Protein AF-A0A1Q4D8F6-F1 (afdb_monomer_lite)

Foldseek 3Di:
DPDPVVVVVVVVPDPDDDPPPPVVVVVVVVVVPDPDPPVVVVVVVPPPPQPPCPPVSVLVVVVVVVPPDDPDPLVVLVSVLVVLLVVQLVVCVVPPFDFPDPDDADDDHRSLVSNCLQAVVDHPRHPPGGDQDDPNVVSSVVSNVSSVVSVVVVVVSVVVVVVVVD

Secondary structure (DSSP, 8-state):
--SHHHHHHHHTT--S--SSSHHHHHHHHGGGT--SSSHHHHHHHHSSSSSS--HHHHHHHHHHHTTTS-S--HHHHHHHHHHHHHHHHHHHHSSPPEESSSS--PPP-HHHHHHHHH-TT---S-TTTEE--THHHHHHHHHHHHHHHHHHHHHHHHHHHHHHH-

Structure (mmCIF, N/CA/C/O backbone):
data_AF-A0A1Q4D8F6-F1
#
_entry.id   AF-A0A1Q4D8F6-F1
#
loop_
_atom_site.group_PDB
_atom_site.id
_atom_site.type_symbol
_atom_site.label_atom_id
_atom_site.label_alt_id
_atom_site.label_comp_id
_atom_site.label_asym_id
_atom_site.label_entity_id
_atom_site.label_seq_id
_atom_site.pdbx_PDB_ins_code
_atom_site.Cartn_x
_atom_site.Cartn_y
_atom_site.Cartn_z
_atom_site.occupancy
_atom_site.B_iso_or_equiv
_atom_site.auth_seq_id
_atom_site.auth_comp_id
_atom_site.auth_asym_id
_atom_site.auth_atom_id
_atom_site.pdbx_PDB_model_num
ATOM 1 N N . MET A 1 1 ? -45.423 40.929 16.458 1.00 50.00 1 MET A N 1
ATOM 2 C CA . MET A 1 1 ? -45.048 40.758 15.037 1.00 50.00 1 MET A CA 1
ATOM 3 C C . MET A 1 1 ? -43.572 41.146 14.875 1.00 50.00 1 MET A C 1
ATOM 5 O O . MET A 1 1 ? -43.246 41.983 14.052 1.00 50.00 1 MET A O 1
ATOM 9 N N . ASP A 1 2 ? -42.660 40.516 15.634 1.00 52.75 2 ASP A N 1
ATOM 10 C CA . ASP A 1 2 ? -41.279 41.030 15.822 1.00 52.75 2 ASP A CA 1
ATOM 11 C C . ASP A 1 2 ? -40.182 39.977 15.578 1.00 52.75 2 ASP A C 1
ATOM 13 O O . ASP A 1 2 ? -39.058 40.099 16.064 1.00 52.75 2 ASP A O 1
ATOM 17 N N . GLY A 1 3 ? -40.511 38.902 14.853 1.00 44.50 3 GLY A N 1
ATOM 18 C CA . GLY A 1 3 ? -39.572 37.812 14.554 1.00 44.50 3 GLY A CA 1
ATOM 19 C C . GLY A 1 3 ? -38.792 38.014 13.253 1.00 44.50 3 GLY A C 1
ATOM 20 O O . GLY A 1 3 ? -37.599 37.736 13.193 1.00 44.50 3 GLY A O 1
ATOM 21 N N . GLN A 1 4 ? -39.448 38.534 12.213 1.00 54.62 4 GLN A N 1
ATOM 22 C CA . GLN A 1 4 ? -38.855 38.617 10.873 1.00 54.62 4 GLN A CA 1
ATOM 23 C C . GLN A 1 4 ? -37.879 39.793 10.723 1.00 54.62 4 GLN A C 1
ATOM 25 O O . GLN A 1 4 ? -36.877 39.664 10.026 1.00 54.62 4 GLN A O 1
ATOM 30 N N . LEU A 1 5 ? -38.099 40.900 11.446 1.00 52.38 5 LEU A N 1
ATOM 31 C CA . LEU A 1 5 ? -37.231 42.082 11.367 1.00 52.38 5 LEU A CA 1
ATOM 32 C C . LEU A 1 5 ? -35.830 41.843 11.967 1.00 52.38 5 LEU A C 1
ATOM 34 O O . LEU A 1 5 ? -34.866 42.489 11.568 1.00 52.38 5 LEU A O 1
ATOM 38 N N . ARG A 1 6 ? -35.695 40.879 12.891 1.00 54.59 6 ARG A N 1
ATOM 39 C CA . ARG A 1 6 ? -34.407 40.512 13.508 1.00 54.59 6 ARG A CA 1
ATOM 40 C C . ARG A 1 6 ? -33.557 39.578 12.649 1.00 54.59 6 ARG A C 1
ATOM 42 O O . ARG A 1 6 ? -32.340 39.605 12.784 1.00 54.59 6 ARG A O 1
ATOM 49 N N . LEU A 1 7 ? -34.171 38.783 11.770 1.00 53.19 7 LEU A N 1
ATOM 50 C CA . LEU A 1 7 ? -33.445 37.847 10.903 1.00 53.19 7 LEU A CA 1
ATOM 51 C C . LEU A 1 7 ? -32.616 38.578 9.841 1.00 53.19 7 LEU A C 1
ATOM 53 O O . LEU A 1 7 ? -31.462 38.226 9.629 1.00 53.19 7 LEU A O 1
ATOM 57 N N . HIS A 1 8 ? -33.159 39.643 9.248 1.00 54.94 8 HIS A N 1
ATOM 58 C CA . HIS A 1 8 ? -32.441 40.398 8.218 1.00 54.94 8 HIS A CA 1
ATOM 59 C C . HIS A 1 8 ? -31.280 41.233 8.790 1.00 54.94 8 HIS A C 1
ATOM 61 O O . HIS A 1 8 ? -30.233 41.352 8.162 1.00 54.94 8 HIS A O 1
ATOM 67 N N . TRP A 1 9 ? -31.422 41.743 10.021 1.00 52.22 9 TRP A N 1
ATOM 68 C CA . TRP A 1 9 ? -30.355 42.475 10.720 1.00 52.22 9 TRP A CA 1
ATOM 69 C C . TRP A 1 9 ? -29.180 41.577 11.144 1.00 52.22 9 TRP A C 1
ATOM 71 O O . TRP A 1 9 ? -28.055 42.051 11.277 1.00 52.22 9 TRP A O 1
ATOM 81 N N . LEU A 1 10 ? -29.424 40.278 11.341 1.00 50.75 10 LEU A N 1
ATOM 82 C CA . LEU A 1 10 ? -28.401 39.310 11.749 1.00 50.75 10 LEU A CA 1
ATOM 83 C C . LEU A 1 10 ? -27.603 38.722 10.574 1.00 50.75 10 LEU A C 1
ATOM 85 O O . LEU A 1 10 ? -26.474 38.291 10.787 1.00 50.75 10 LEU A O 1
ATOM 89 N N . GLU A 1 11 ? -28.128 38.755 9.344 1.00 53.81 11 GLU A N 1
ATOM 90 C CA . GLU A 1 11 ? -27.386 38.342 8.137 1.00 53.81 11 GLU A CA 1
ATOM 91 C C . GLU A 1 11 ? -26.360 39.384 7.664 1.00 53.81 11 GLU A C 1
ATOM 93 O O . GLU A 1 11 ? -25.394 39.025 6.997 1.00 53.81 11 GLU A O 1
ATOM 98 N N . GLN A 1 12 ? -26.523 40.661 8.027 1.00 52.34 12 GLN A N 1
ATOM 99 C CA . GLN A 1 12 ? -25.612 41.728 7.589 1.00 52.34 12 GLN A CA 1
ATOM 100 C C . GLN A 1 12 ? -24.396 41.951 8.507 1.00 52.34 12 GLN A C 1
ATOM 102 O O . GLN A 1 12 ? -23.453 42.616 8.085 1.00 52.34 12 GLN A O 1
ATOM 107 N N . VAL A 1 13 ? -24.388 41.425 9.742 1.00 49.47 13 VAL A N 1
ATOM 108 C CA . VAL A 1 13 ? -23.433 41.869 10.786 1.00 49.47 13 VAL A CA 1
ATOM 109 C C . VAL A 1 13 ? -22.450 40.787 11.268 1.00 49.47 13 VAL A C 1
ATOM 111 O O . VAL A 1 13 ? -21.468 41.132 11.920 1.00 49.47 13 VAL A O 1
ATOM 114 N N . MET A 1 14 ? -22.614 39.499 10.938 1.00 43.16 14 MET A N 1
ATOM 115 C CA . MET A 1 14 ? -21.691 38.450 11.422 1.00 43.16 14 MET A CA 1
ATOM 116 C C . MET A 1 14 ? -21.117 37.559 10.306 1.00 43.16 14 MET A C 1
ATOM 118 O O . MET A 1 14 ? -21.744 36.570 9.930 1.00 43.16 14 MET A O 1
ATOM 122 N N . PRO A 1 15 ? -19.905 37.877 9.803 1.00 44.28 15 PRO A N 1
ATOM 123 C CA . PRO A 1 15 ? -19.180 37.077 8.811 1.00 44.28 15 PRO A CA 1
ATOM 124 C C . PRO A 1 15 ? -18.520 35.812 9.381 1.00 44.28 15 PRO A C 1
ATOM 126 O O . PRO A 1 15 ? -18.144 34.935 8.608 1.00 44.28 15 PRO A O 1
ATOM 129 N N . ASP A 1 16 ? -18.381 35.697 10.706 1.00 39.12 16 ASP A N 1
ATOM 130 C CA . ASP A 1 16 ? -17.581 34.638 11.327 1.00 39.12 16 ASP A CA 1
ATOM 131 C C . ASP A 1 16 ? -18.425 33.593 12.066 1.00 39.12 16 ASP A C 1
ATOM 133 O O . ASP A 1 16 ? -19.183 33.857 13.000 1.00 39.12 16 ASP A O 1
ATOM 137 N N . TYR A 1 17 ? -18.275 32.356 11.600 1.00 38.91 17 TYR A N 1
ATOM 138 C CA . TYR A 1 17 ? -19.036 31.176 11.981 1.00 38.91 17 TYR A CA 1
ATOM 139 C C . TYR A 1 17 ? -18.462 30.529 13.254 1.00 38.91 17 TYR A C 1
ATOM 141 O O . TYR A 1 17 ? -17.430 29.862 13.208 1.00 38.91 17 TYR A O 1
ATOM 149 N N . ALA A 1 18 ? -19.157 30.668 14.390 1.00 42.19 18 ALA A N 1
ATOM 150 C CA . ALA A 1 18 ? -18.830 29.978 15.644 1.00 42.19 18 ALA A CA 1
ATOM 151 C C . ALA A 1 18 ? -19.815 28.806 15.916 1.00 42.19 18 ALA A C 1
ATOM 153 O O . ALA A 1 18 ? -21.019 29.035 16.060 1.00 42.19 18 ALA A O 1
ATOM 154 N N . PRO A 1 19 ? -19.354 27.541 16.012 1.00 43.38 19 PRO A N 1
ATOM 155 C CA . PRO A 1 19 ? -20.187 26.325 15.986 1.00 43.38 19 PRO A CA 1
ATOM 156 C C . PRO A 1 19 ? -20.803 25.914 17.343 1.00 43.38 19 PRO A C 1
ATOM 158 O O . PRO A 1 19 ? -21.008 24.734 17.599 1.00 43.38 19 PRO A O 1
ATOM 161 N N . GLY A 1 20 ? -21.102 26.864 18.228 1.00 45.62 20 GLY A N 1
ATOM 162 C CA . GLY A 1 20 ? -21.702 26.612 19.552 1.00 45.62 20 GLY A CA 1
ATOM 163 C C . GLY A 1 20 ? -23.243 26.694 19.673 1.00 45.62 20 GLY A C 1
ATOM 164 O O . GLY A 1 20 ? -23.800 25.964 20.492 1.00 45.62 20 GLY A O 1
ATOM 165 N N . PRO A 1 21 ? -23.988 27.526 18.908 1.00 48.38 21 PRO A N 1
ATOM 166 C CA . PRO A 1 21 ? -25.407 27.787 19.217 1.00 48.38 21 PRO A CA 1
ATOM 167 C C . PRO A 1 21 ? -26.432 26.851 18.555 1.00 48.38 21 PRO A C 1
ATOM 169 O O . PRO A 1 21 ? -27.628 26.970 18.815 1.00 48.38 21 PRO A O 1
ATOM 172 N N . TYR A 1 22 ? -26.007 25.939 17.678 1.00 47.00 22 TYR A N 1
ATOM 173 C CA . TYR A 1 22 ? -26.932 25.093 16.909 1.00 47.00 22 TYR A CA 1
ATOM 174 C C . TYR A 1 22 ? -27.494 23.915 17.725 1.00 47.00 22 TYR A C 1
ATOM 176 O O . TYR A 1 22 ? -28.655 23.541 17.541 1.00 47.00 22 TYR A O 1
ATOM 184 N N . ASP A 1 23 ? -26.725 23.381 18.677 1.00 51.44 23 ASP A N 1
ATOM 185 C CA . ASP A 1 23 ? -27.144 22.223 19.480 1.00 51.44 23 ASP A CA 1
ATOM 186 C C . ASP A 1 23 ? -28.183 22.584 20.553 1.00 51.44 23 ASP A C 1
ATOM 188 O O . ASP A 1 23 ? -29.089 21.797 20.844 1.00 51.44 23 ASP A O 1
ATOM 192 N N . GLN A 1 24 ? -28.123 23.806 21.093 1.00 53.97 24 GLN A N 1
ATOM 193 C CA . GLN A 1 24 ? -29.095 24.272 22.088 1.00 53.97 24 GLN A CA 1
ATOM 194 C C . GLN A 1 24 ? -30.465 24.574 21.466 1.00 53.97 24 GLN A C 1
ATOM 196 O O . GLN A 1 24 ? -31.497 24.284 22.076 1.00 53.97 24 GLN A O 1
ATOM 201 N N . LEU A 1 25 ? -30.502 25.065 20.222 1.00 50.50 25 LEU A N 1
ATOM 202 C CA . LEU A 1 25 ? -31.759 25.327 19.515 1.00 50.50 25 LEU A CA 1
ATOM 203 C C . LEU A 1 25 ? -32.471 24.021 19.109 1.00 50.50 25 LEU A C 1
ATOM 205 O O . LEU A 1 25 ? -33.693 23.917 19.220 1.00 50.50 25 LEU A O 1
ATOM 209 N N . ALA A 1 26 ? -31.712 22.990 18.719 1.00 45.84 26 ALA A N 1
ATOM 210 C CA . ALA A 1 26 ? -32.252 21.666 18.395 1.00 45.84 26 ALA A CA 1
ATOM 211 C C . ALA A 1 26 ? -32.858 20.955 19.622 1.00 45.84 26 ALA A C 1
ATOM 213 O O . ALA A 1 26 ? -33.820 20.191 19.504 1.00 45.84 26 ALA A O 1
ATOM 214 N N . ALA A 1 27 ? -32.326 21.217 20.820 1.00 52.81 27 ALA A N 1
ATOM 215 C CA . ALA A 1 27 ? -32.898 20.728 22.072 1.00 52.81 27 ALA A CA 1
ATOM 216 C C . ALA A 1 27 ? -34.205 21.450 22.456 1.00 52.81 27 ALA A C 1
ATOM 218 O O . ALA A 1 27 ? -35.072 20.834 23.075 1.00 52.81 27 ALA A O 1
ATOM 219 N N . ALA A 1 28 ? -34.370 22.719 22.067 1.00 55.19 28 ALA A N 1
ATOM 220 C CA . ALA A 1 28 ? -35.591 23.486 22.310 1.00 55.19 28 ALA A CA 1
ATOM 221 C C . ALA A 1 28 ? -36.734 23.091 21.355 1.00 55.19 28 ALA A C 1
ATOM 223 O O . ALA A 1 28 ? -37.862 22.904 21.807 1.00 55.19 28 ALA A O 1
ATOM 224 N N . TYR A 1 29 ? -36.444 22.870 20.065 1.00 51.59 29 TYR A N 1
ATOM 225 C CA . TYR A 1 29 ? -37.458 22.472 19.075 1.00 51.59 29 TYR A CA 1
ATOM 226 C C . TYR A 1 29 ? -38.037 21.068 19.318 1.00 51.59 29 TYR A C 1
ATOM 228 O O . TYR A 1 29 ? -39.236 20.867 19.135 1.00 51.59 29 TYR A O 1
ATOM 236 N N . ARG A 1 30 ? -37.236 20.119 19.827 1.00 51.03 30 ARG A N 1
ATOM 237 C CA . ARG A 1 30 ? -37.718 18.771 20.196 1.00 51.03 30 ARG A CA 1
ATOM 238 C C . ARG A 1 30 ? -38.720 18.758 21.350 1.00 51.03 30 ARG A C 1
ATOM 240 O O . ARG A 1 30 ? -39.523 17.840 21.442 1.00 51.03 30 ARG A O 1
ATOM 247 N N . ARG A 1 31 ? -38.715 19.773 22.221 1.00 47.28 31 ARG A N 1
ATOM 248 C CA . ARG A 1 31 ? -39.708 19.881 23.306 1.00 47.28 31 ARG A CA 1
ATOM 249 C C . ARG A 1 31 ? -41.053 20.442 22.838 1.00 47.28 31 ARG A C 1
ATOM 251 O O . ARG A 1 31 ? -42.013 20.368 23.592 1.00 47.28 31 ARG A O 1
ATOM 258 N N . ALA A 1 32 ? -41.129 20.981 21.620 1.00 51.03 32 ALA A N 1
ATOM 259 C CA . ALA A 1 32 ? -42.327 21.622 21.079 1.00 51.03 32 ALA A CA 1
ATOM 260 C C . ALA A 1 32 ? -43.185 20.706 20.176 1.00 51.03 32 ALA A C 1
ATOM 262 O O . ALA A 1 32 ? -44.184 21.168 19.638 1.00 51.03 32 ALA A O 1
ATOM 263 N N . GLY A 1 33 ? -42.836 19.420 20.019 1.00 47.84 33 GLY A N 1
ATOM 264 C CA . GLY A 1 33 ? -43.750 18.404 19.471 1.00 47.84 33 GLY A CA 1
ATOM 265 C C . GLY A 1 33 ? -44.131 18.541 17.988 1.00 47.84 33 GLY A C 1
ATOM 266 O O . GLY A 1 33 ? -45.242 18.175 17.610 1.00 47.84 33 GLY A O 1
ATOM 267 N N . HIS A 1 34 ? -43.240 19.049 17.131 1.00 55.84 34 HIS A N 1
ATOM 268 C CA . HIS A 1 34 ? -43.481 19.170 15.685 1.00 55.84 34 HIS A CA 1
ATOM 269 C C . HIS A 1 34 ? -42.322 18.576 14.861 1.00 55.84 34 HIS A C 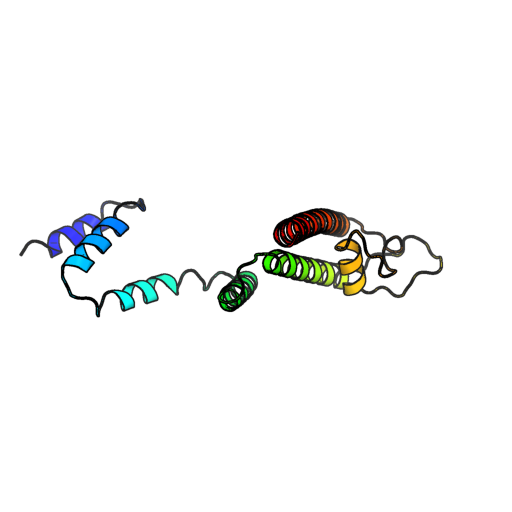1
ATOM 271 O O . HIS A 1 34 ? -41.500 19.302 14.300 1.00 55.84 34 HIS A O 1
ATOM 277 N N . ASP A 1 35 ? -42.266 17.241 14.795 1.00 53.31 35 ASP A N 1
ATOM 278 C CA . ASP A 1 35 ? -41.116 16.466 14.292 1.00 53.31 35 ASP A CA 1
ATOM 279 C C . ASP A 1 35 ? -41.033 16.277 12.760 1.00 53.31 35 ASP A C 1
ATOM 281 O O . ASP A 1 35 ? -39.995 15.876 12.244 1.00 53.31 35 ASP A O 1
ATOM 285 N N . GLU A 1 36 ? -42.053 16.607 11.967 1.00 49.22 36 GLU A N 1
ATOM 286 C CA . GLU A 1 36 ? -42.093 16.117 10.571 1.00 49.22 36 GLU A CA 1
ATOM 287 C C . GLU A 1 36 ? -41.471 17.041 9.501 1.00 49.22 36 GLU A C 1
ATOM 289 O O . GLU A 1 36 ? -41.420 16.696 8.314 1.00 49.22 36 GLU A O 1
ATOM 294 N N . ARG A 1 37 ? -40.978 18.233 9.871 1.00 47.97 37 ARG A N 1
ATOM 295 C CA . ARG A 1 37 ? -40.432 19.212 8.898 1.00 47.97 37 ARG A CA 1
ATOM 296 C C . ARG A 1 37 ? -39.004 19.695 9.167 1.00 47.97 37 ARG A C 1
ATOM 298 O O . ARG A 1 37 ? -38.502 20.515 8.402 1.00 47.97 37 ARG A O 1
ATOM 305 N N . ALA A 1 38 ? -38.314 19.142 10.166 1.00 42.50 38 ALA A N 1
ATOM 306 C CA . ALA A 1 38 ? -36.917 19.478 10.468 1.00 42.50 38 ALA A CA 1
ATOM 307 C C . ALA A 1 38 ? -35.889 18.653 9.659 1.00 42.50 38 ALA A C 1
ATOM 309 O O . ALA A 1 38 ? -34.794 19.135 9.366 1.00 42.50 38 ALA A O 1
ATOM 310 N N . GLU A 1 39 ? -36.236 17.438 9.221 1.00 47.06 39 GLU A N 1
ATOM 311 C CA . GLU A 1 39 ? -35.275 16.546 8.547 1.00 47.06 39 GLU A CA 1
ATOM 312 C C . GLU A 1 39 ? -34.974 16.928 7.091 1.00 47.06 39 GLU A C 1
ATOM 314 O O . GLU A 1 39 ? -33.857 16.722 6.610 1.00 47.06 39 GLU A O 1
ATOM 319 N N . ARG A 1 40 ? -35.915 17.557 6.377 1.00 47.00 40 ARG A N 1
ATOM 320 C CA . ARG A 1 40 ? -35.714 17.887 4.953 1.00 47.00 40 ARG A CA 1
ATOM 321 C C . ARG A 1 40 ? -34.720 19.028 4.713 1.00 47.00 40 ARG A C 1
ATOM 323 O O . ARG A 1 40 ? -34.095 19.070 3.655 1.00 47.00 40 ARG A O 1
ATOM 330 N N . VAL A 1 41 ? -34.491 19.900 5.697 1.00 47.62 41 VAL A N 1
ATOM 331 C CA . VAL A 1 41 ? -33.551 21.030 5.561 1.00 47.62 41 VAL A CA 1
ATOM 332 C C . VAL A 1 41 ? -32.107 20.623 5.901 1.00 47.62 41 VAL A C 1
ATOM 334 O O . VAL A 1 41 ? -31.161 21.134 5.299 1.00 47.62 41 VAL A O 1
ATOM 337 N N . LEU A 1 42 ? -31.904 19.628 6.771 1.00 49.56 42 LEU A N 1
ATOM 338 C CA . LEU A 1 42 ? -30.564 19.122 7.109 1.00 49.56 42 LEU A CA 1
ATOM 339 C C . LEU A 1 42 ? -30.002 18.142 6.061 1.00 49.56 42 LEU A C 1
ATOM 341 O O . LEU A 1 42 ? -28.782 18.061 5.894 1.00 49.56 42 LEU A O 1
ATOM 345 N N . VAL A 1 43 ? -30.869 17.471 5.293 1.00 46.56 43 VAL A N 1
ATOM 346 C CA . VAL A 1 43 ? -30.467 16.623 4.153 1.00 46.56 43 VAL A CA 1
ATOM 347 C C . VAL A 1 43 ? -30.074 17.470 2.931 1.00 46.56 43 VAL A C 1
ATOM 349 O O . VAL A 1 43 ? -29.098 17.155 2.244 1.00 46.56 43 VAL A O 1
ATOM 352 N N . ALA A 1 44 ? -30.728 18.618 2.712 1.00 48.59 44 ALA A N 1
ATOM 353 C CA . ALA A 1 44 ? -30.343 19.555 1.652 1.00 48.59 44 ALA A CA 1
ATOM 354 C C . ALA A 1 44 ? -28.975 20.222 1.917 1.00 48.59 44 ALA A C 1
ATOM 356 O O . ALA A 1 44 ? -28.182 20.395 0.989 1.00 48.59 44 ALA A O 1
ATOM 357 N N . ARG A 1 45 ? -28.637 20.520 3.184 1.00 44.88 45 ARG A N 1
ATOM 358 C CA . ARG A 1 45 ? -27.373 21.196 3.549 1.00 44.88 45 ARG A CA 1
ATOM 359 C C . ARG A 1 45 ? -26.129 20.306 3.429 1.00 44.88 45 ARG A C 1
ATOM 361 O O . ARG A 1 45 ? -25.026 20.819 3.271 1.00 44.88 45 ARG A O 1
ATOM 368 N N . ARG A 1 46 ? -26.278 18.977 3.478 1.00 44.22 46 ARG A N 1
ATOM 369 C CA . ARG A 1 46 ? -25.142 18.033 3.471 1.00 44.22 46 ARG A CA 1
ATOM 370 C C . ARG A 1 46 ? -24.757 17.522 2.077 1.00 44.22 46 ARG A C 1
ATOM 372 O O . ARG A 1 46 ? -23.664 16.990 1.911 1.00 44.22 46 ARG A O 1
ATOM 379 N N . THR A 1 47 ? -25.601 17.737 1.067 1.00 49.03 47 THR A N 1
ATOM 380 C CA . THR A 1 47 ? -25.390 17.191 -0.288 1.00 49.03 47 THR A CA 1
ATOM 381 C C . THR A 1 47 ? -24.373 17.994 -1.114 1.00 49.03 47 THR A C 1
ATOM 383 O O . THR A 1 47 ? -23.780 17.458 -2.045 1.00 49.03 47 THR A O 1
ATOM 386 N N . ARG A 1 48 ? -24.085 19.254 -0.751 1.00 44.59 48 ARG A N 1
ATOM 387 C CA . ARG A 1 48 ? -23.155 20.108 -1.518 1.00 44.59 48 ARG A CA 1
ATOM 388 C C . ARG A 1 48 ? -21.685 20.046 -1.104 1.00 44.59 48 ARG A C 1
ATOM 390 O O . ARG A 1 48 ? -20.853 20.480 -1.885 1.00 44.59 48 ARG A O 1
ATOM 397 N N . HIS A 1 49 ? -21.338 19.473 0.050 1.00 45.47 49 HIS A N 1
ATOM 398 C CA . HIS A 1 49 ? -19.933 19.428 0.491 1.00 45.47 49 HIS A CA 1
ATOM 399 C C . HIS A 1 49 ? -19.178 18.152 0.076 1.00 45.47 49 HIS A C 1
ATOM 401 O O . HIS A 1 49 ? -17.976 18.052 0.280 1.00 45.47 49 HIS A O 1
ATOM 407 N N . TYR A 1 50 ? -19.861 17.180 -0.539 1.00 44.81 50 TYR A N 1
ATOM 408 C CA . TYR A 1 50 ? -19.247 15.924 -0.999 1.00 44.81 50 TYR A CA 1
ATOM 409 C C . TYR A 1 50 ? -19.136 15.800 -2.525 1.00 44.81 50 TYR A C 1
ATOM 411 O O . TYR A 1 50 ? -18.664 14.777 -3.010 1.00 44.81 50 TYR A O 1
ATOM 419 N N . ALA A 1 51 ? -19.530 16.826 -3.287 1.00 42.59 51 ALA A N 1
ATOM 420 C CA . ALA A 1 51 ? -19.364 16.841 -4.743 1.00 42.59 51 ALA A CA 1
ATOM 421 C C . ALA A 1 51 ? -17.927 17.191 -5.191 1.00 42.59 51 ALA A C 1
ATOM 423 O O . ALA A 1 51 ? -17.574 16.921 -6.334 1.00 42.59 51 ALA A O 1
ATOM 424 N N . GLU A 1 52 ? -17.089 17.723 -4.293 1.00 42.75 52 GLU A N 1
ATOM 425 C CA . GLU A 1 52 ? -15.673 18.044 -4.563 1.00 42.75 52 GLU A CA 1
ATOM 426 C C . GLU A 1 52 ? -14.688 16.990 -4.052 1.00 42.75 52 GLU A C 1
ATOM 428 O O . GLU A 1 52 ? -13.501 17.021 -4.373 1.00 42.75 52 GLU A O 1
ATOM 433 N N . ALA A 1 53 ? -15.158 16.008 -3.285 1.00 47.00 53 ALA A N 1
ATOM 434 C CA . ALA A 1 53 ? -14.323 14.878 -2.932 1.00 47.00 53 ALA A CA 1
ATOM 435 C C . ALA A 1 53 ? -14.292 13.962 -4.158 1.00 47.00 53 ALA A C 1
ATOM 437 O O . ALA A 1 53 ? -15.238 13.212 -4.387 1.00 47.00 53 ALA A O 1
ATOM 438 N N . GLY A 1 54 ? -13.241 14.091 -4.974 1.00 54.03 54 GLY A N 1
ATOM 439 C CA . GLY A 1 54 ? -13.006 13.293 -6.180 1.00 54.03 54 GLY A CA 1
ATOM 440 C C . GLY A 1 54 ? -12.992 11.778 -5.921 1.00 54.03 54 GLY A C 1
ATOM 441 O O . GLY A 1 54 ? -13.642 11.255 -5.020 1.00 54.03 54 GLY A O 1
ATOM 442 N N . ILE A 1 55 ? -12.231 11.008 -6.697 1.00 55.25 55 ILE A N 1
ATOM 443 C CA . ILE A 1 55 ? -12.223 9.531 -6.593 1.00 55.25 55 ILE A CA 1
ATOM 444 C C . ILE A 1 55 ? -12.014 9.041 -5.136 1.00 55.25 55 ILE A C 1
ATOM 446 O O . ILE A 1 55 ? -12.678 8.099 -4.699 1.00 55.25 55 ILE A O 1
ATOM 450 N N . ALA A 1 56 ? -11.214 9.761 -4.340 1.00 52.94 56 ALA A N 1
ATOM 451 C CA . ALA A 1 56 ? -11.002 9.511 -2.912 1.00 52.94 56 ALA A CA 1
ATOM 452 C C . ALA A 1 56 ? -12.278 9.610 -2.044 1.00 52.94 56 ALA A C 1
ATOM 454 O O . ALA A 1 56 ? -12.473 8.795 -1.145 1.00 52.94 56 ALA A O 1
ATOM 455 N N . GLY A 1 57 ? -13.181 10.556 -2.323 1.00 56.00 57 GLY A N 1
ATOM 456 C CA . GLY A 1 57 ? -14.447 10.716 -1.597 1.00 56.00 57 GLY A CA 1
ATOM 457 C C . GLY A 1 57 ? -15.452 9.612 -1.897 1.00 56.00 57 GLY A C 1
ATOM 458 O O . GLY A 1 57 ? -16.182 9.167 -1.011 1.00 56.00 57 GLY A O 1
ATOM 459 N N . ARG A 1 58 ? -15.450 9.122 -3.141 1.00 62.31 58 ARG A N 1
ATOM 460 C CA . ARG A 1 58 ? -16.296 8.005 -3.576 1.00 62.31 58 ARG A CA 1
ATOM 461 C C . ARG A 1 58 ? -15.839 6.686 -2.946 1.00 62.31 58 ARG A C 1
ATOM 463 O O . ARG A 1 58 ? -16.677 5.941 -2.440 1.00 62.31 58 ARG A O 1
ATOM 470 N N . ILE A 1 59 ? -14.523 6.459 -2.890 1.00 58.97 59 ILE A N 1
ATOM 471 C CA . ILE A 1 59 ? -13.921 5.335 -2.160 1.00 58.97 59 ILE A CA 1
ATOM 472 C C . ILE A 1 59 ? -14.264 5.450 -0.672 1.00 58.97 59 ILE A C 1
ATOM 474 O O . ILE A 1 59 ? -14.820 4.508 -0.121 1.00 58.97 59 ILE A O 1
ATOM 478 N N . TRP A 1 60 ? -14.056 6.615 -0.047 1.00 60.62 60 TRP A N 1
ATOM 479 C CA . TRP A 1 60 ? -14.375 6.853 1.367 1.00 60.62 60 TRP A CA 1
ATOM 480 C C . TRP A 1 60 ? -15.866 6.657 1.697 1.00 60.62 60 TRP A C 1
ATOM 482 O O . TRP A 1 60 ? -16.214 6.096 2.736 1.00 60.62 60 TRP A O 1
ATOM 492 N N . GLY A 1 61 ? -16.763 7.073 0.800 1.00 61.59 61 GLY A N 1
ATOM 493 C CA . GLY A 1 61 ? -18.209 6.897 0.937 1.00 61.59 61 GLY A CA 1
ATOM 494 C C . GLY A 1 61 ? -18.669 5.444 0.790 1.00 61.59 61 GLY A C 1
ATOM 495 O O . GLY A 1 61 ? -19.542 5.007 1.544 1.00 61.59 61 GLY A O 1
ATOM 496 N N . ALA A 1 62 ? -18.071 4.682 -0.132 1.00 62.28 62 ALA A N 1
ATOM 497 C CA . ALA A 1 62 ? -18.306 3.242 -0.263 1.00 62.28 62 ALA A CA 1
ATOM 498 C C . ALA A 1 62 ? -17.798 2.488 0.975 1.00 62.28 62 ALA A C 1
ATOM 500 O O . ALA A 1 62 ? -18.507 1.656 1.540 1.00 62.28 62 ALA A O 1
ATOM 501 N N . LEU A 1 63 ? -16.619 2.887 1.455 1.00 60.88 63 LEU A N 1
ATOM 502 C CA . LEU A 1 63 ? -15.983 2.372 2.656 1.00 60.88 63 LEU A CA 1
ATOM 503 C C . LEU A 1 63 ? -16.890 2.482 3.886 1.00 60.88 63 LEU A C 1
ATOM 505 O O . LEU A 1 63 ? -17.116 1.505 4.596 1.00 60.88 63 LEU A O 1
ATOM 509 N N . ARG A 1 64 ? -17.461 3.677 4.085 1.00 57.03 64 ARG A N 1
ATOM 510 C CA . ARG A 1 64 ? -18.337 4.009 5.216 1.00 57.03 64 ARG A CA 1
ATOM 511 C C . ARG A 1 64 ? -19.683 3.286 5.164 1.00 57.03 64 ARG A C 1
ATOM 513 O O . ARG A 1 64 ? -20.289 3.023 6.198 1.00 57.03 64 ARG A O 1
ATOM 520 N N . ARG A 1 65 ? -20.165 2.983 3.955 1.00 60.56 65 ARG A N 1
AT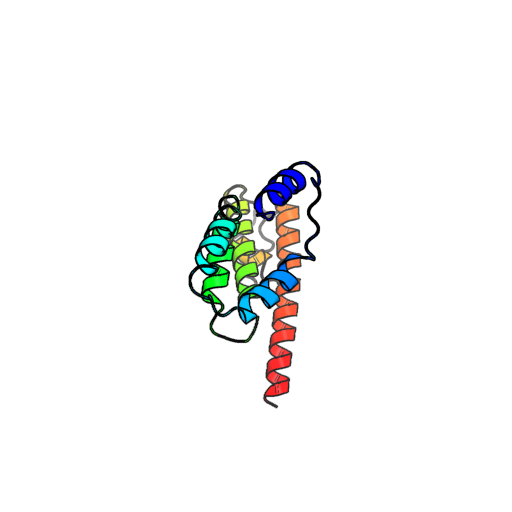OM 521 C CA . ARG A 1 65 ? -21.447 2.300 3.729 1.00 60.56 65 ARG A CA 1
ATOM 522 C C . ARG A 1 65 ? -21.360 0.799 4.012 1.00 60.56 65 ARG A C 1
ATOM 524 O O . ARG A 1 65 ? -22.373 0.198 4.345 1.00 60.56 65 ARG A O 1
ATOM 531 N N . HIS A 1 66 ? -20.161 0.219 3.948 1.00 54.22 66 HIS A N 1
ATOM 532 C CA . HIS A 1 66 ? -19.915 -1.176 4.317 1.00 54.22 66 HIS A CA 1
ATOM 533 C C . HIS A 1 66 ? -19.626 -1.376 5.821 1.00 54.22 66 HIS A C 1
ATOM 535 O O . HIS A 1 66 ? -19.543 -2.506 6.284 1.00 54.22 66 HIS A O 1
ATOM 541 N N . THR A 1 67 ? -19.518 -0.296 6.611 1.00 47.38 67 THR A N 1
ATOM 542 C CA . THR A 1 67 ? -19.041 -0.328 8.011 1.00 47.38 67 THR A CA 1
ATOM 543 C C . THR A 1 67 ? -20.108 -0.619 9.082 1.00 47.38 67 THR A C 1
ATOM 545 O O . THR A 1 67 ? -19.806 -0.537 10.269 1.00 47.38 67 THR A O 1
ATOM 548 N N . VAL A 1 68 ? -21.363 -0.917 8.725 1.00 50.31 68 VAL A N 1
ATOM 549 C CA . VAL A 1 68 ? -22.448 -1.101 9.724 1.00 50.31 68 VAL A CA 1
ATOM 550 C C . VAL A 1 68 ? -22.468 -2.513 10.342 1.00 50.31 68 VAL A C 1
ATOM 552 O O . VAL A 1 68 ? -23.081 -2.715 11.384 1.00 50.31 68 VAL A O 1
ATOM 555 N N . GLY A 1 69 ? -21.736 -3.480 9.784 1.00 54.81 69 GLY A N 1
ATOM 556 C CA . GLY A 1 69 ? -21.550 -4.802 10.388 1.00 54.81 69 GLY A CA 1
ATOM 557 C C . GLY A 1 69 ? -20.089 -5.033 10.757 1.00 54.81 69 GLY A C 1
ATOM 558 O O . GLY A 1 69 ? -19.218 -4.743 9.950 1.00 54.81 69 GLY A O 1
ATOM 559 N N . PHE A 1 70 ? -19.838 -5.609 11.933 1.00 47.47 70 PHE A N 1
ATOM 560 C CA . PHE A 1 70 ? -18.538 -6.038 12.477 1.00 47.47 70 PHE A CA 1
ATOM 561 C C . PHE A 1 70 ? -17.750 -4.981 13.262 1.00 47.47 70 PHE A C 1
ATOM 563 O O . PHE A 1 70 ? -16.909 -4.234 12.764 1.00 47.47 70 PHE A O 1
ATOM 570 N N . GLY A 1 71 ? -17.993 -4.996 14.574 1.00 58.34 71 GLY A N 1
ATOM 571 C CA . GLY A 1 71 ? -17.164 -4.350 15.580 1.00 58.34 71 GLY A CA 1
ATOM 572 C C . GLY A 1 71 ? -15.789 -5.007 15.699 1.00 58.34 71 GLY A C 1
ATOM 573 O O . GLY A 1 71 ? -15.538 -5.759 16.626 1.00 58.34 71 GLY A O 1
ATOM 574 N N . TYR A 1 72 ? -14.884 -4.697 14.780 1.00 54.50 72 TYR A N 1
ATOM 575 C CA . TYR A 1 72 ? -13.442 -4.632 15.014 1.00 54.50 72 TYR A CA 1
ATOM 576 C C . TYR A 1 72 ? -12.855 -3.832 13.844 1.00 54.50 72 TYR A C 1
ATOM 578 O O . TYR A 1 72 ? -13.377 -3.878 12.732 1.00 54.50 72 TYR A O 1
ATOM 586 N N . ARG A 1 73 ? -11.794 -3.051 14.066 1.00 65.31 73 ARG A N 1
ATOM 587 C CA . ARG A 1 73 ? -11.221 -2.127 13.064 1.00 65.31 73 ARG A CA 1
ATOM 588 C C . ARG A 1 73 ? -10.030 -2.673 12.226 1.00 65.31 73 ARG A C 1
ATOM 590 O O . ARG A 1 73 ? -9.231 -1.847 11.795 1.00 65.31 73 ARG A O 1
ATOM 597 N N . PRO A 1 74 ? -9.849 -3.985 11.938 1.00 67.56 74 PRO A N 1
ATOM 598 C CA . PRO A 1 74 ? -8.751 -4.436 11.081 1.00 67.56 74 PRO A CA 1
ATOM 599 C C . PRO A 1 74 ? -9.023 -4.127 9.602 1.00 67.56 74 PRO A C 1
ATOM 601 O O . PRO A 1 74 ? -8.098 -3.974 8.812 1.00 67.56 74 PRO A O 1
ATOM 604 N N . TRP A 1 75 ? -10.291 -3.956 9.224 1.00 73.56 75 TRP A N 1
ATOM 605 C CA . TRP A 1 75 ? -10.677 -3.713 7.838 1.00 73.56 75 TRP A CA 1
ATOM 606 C C . TRP A 1 75 ? -10.159 -2.356 7.310 1.00 73.56 75 TRP A C 1
ATOM 608 O O . TRP A 1 75 ? -9.816 -2.253 6.138 1.00 73.56 75 TRP A O 1
ATOM 618 N N . LEU A 1 76 ? -10.009 -1.332 8.167 1.00 77.31 76 LEU A N 1
ATOM 619 C CA . LEU A 1 76 ? -9.420 -0.042 7.774 1.00 77.31 76 LEU A CA 1
ATOM 620 C C . LEU A 1 76 ? -7.959 -0.197 7.342 1.00 77.31 76 LEU A C 1
ATOM 622 O O . LEU A 1 76 ? -7.557 0.400 6.347 1.00 77.31 76 LEU A O 1
ATOM 626 N N . ALA A 1 77 ? -7.184 -1.008 8.067 1.00 79.12 77 ALA A N 1
ATOM 627 C CA . ALA A 1 77 ? -5.801 -1.310 7.711 1.00 79.12 77 ALA A CA 1
ATOM 628 C C . ALA A 1 77 ? -5.732 -2.018 6.350 1.00 79.12 77 ALA A C 1
ATOM 630 O O . ALA A 1 77 ? -4.922 -1.636 5.512 1.00 79.12 77 ALA A O 1
ATOM 631 N N . ALA A 1 78 ? -6.642 -2.964 6.088 1.00 83.25 78 ALA A N 1
ATOM 632 C CA . ALA A 1 78 ? -6.750 -3.619 4.785 1.00 83.25 78 ALA A CA 1
ATOM 633 C C . ALA A 1 78 ? -7.101 -2.629 3.660 1.00 83.25 78 ALA A C 1
ATOM 635 O O . ALA A 1 78 ? -6.513 -2.683 2.585 1.00 83.25 78 ALA A O 1
ATOM 636 N N . CYS A 1 79 ? -8.007 -1.679 3.899 1.00 84.06 79 CYS A N 1
ATOM 637 C CA . CYS A 1 79 ? -8.344 -0.663 2.902 1.00 84.06 79 CYS A CA 1
ATOM 638 C C . CYS A 1 79 ? -7.187 0.295 2.611 1.00 84.06 79 CYS A C 1
ATOM 640 O O . CYS A 1 79 ? -6.961 0.624 1.449 1.00 84.06 79 CYS A O 1
ATOM 642 N N . TRP A 1 80 ? -6.439 0.713 3.634 1.00 85.88 80 TRP A N 1
ATOM 643 C CA . TRP A 1 80 ? -5.210 1.482 3.433 1.00 85.88 80 TRP A CA 1
ATOM 644 C C . TRP A 1 80 ? -4.169 0.672 2.664 1.00 85.88 80 TRP A C 1
ATOM 646 O O . TRP A 1 80 ? -3.583 1.196 1.723 1.00 85.88 80 TRP A O 1
ATOM 656 N N . LEU A 1 81 ? -4.000 -0.611 2.991 1.00 88.38 81 LEU A N 1
ATOM 657 C CA . LEU A 1 81 ? -3.093 -1.509 2.281 1.00 88.38 81 LEU A CA 1
ATOM 658 C C . LEU A 1 81 ? -3.446 -1.597 0.791 1.00 88.38 81 LEU A C 1
ATOM 660 O O . LEU A 1 81 ? -2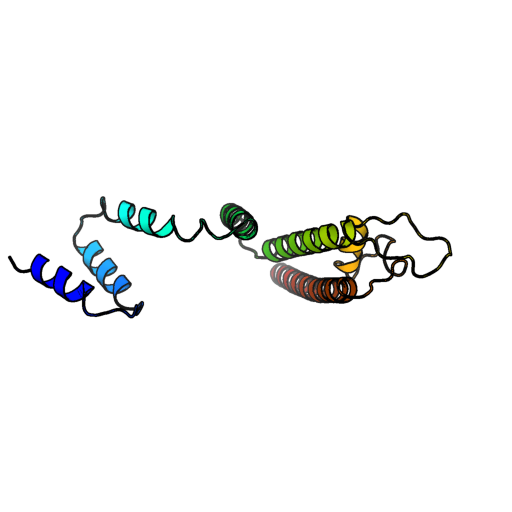.586 -1.368 -0.052 1.00 88.38 81 LEU A O 1
ATOM 664 N N . VAL A 1 82 ? -4.719 -1.832 0.458 1.00 90.44 82 VAL A N 1
ATOM 665 C CA . VAL A 1 82 ? -5.188 -1.866 -0.938 1.00 90.44 82 VAL A CA 1
ATOM 666 C C . VAL A 1 82 ? -4.992 -0.513 -1.624 1.00 90.44 82 VAL A C 1
ATOM 668 O O . VAL A 1 82 ? -4.552 -0.473 -2.768 1.00 90.44 82 VAL A O 1
ATOM 671 N N . LEU A 1 83 ? -5.281 0.600 -0.943 1.00 89.81 83 LEU A N 1
ATOM 672 C CA . LEU A 1 83 ? -5.092 1.937 -1.507 1.00 89.81 83 LEU A CA 1
ATOM 673 C C . LEU A 1 83 ? -3.623 2.198 -1.867 1.00 89.81 83 LEU A C 1
ATOM 675 O O . LEU A 1 83 ? -3.338 2.631 -2.983 1.00 89.81 83 LEU A O 1
ATOM 679 N N . PHE A 1 84 ? -2.700 1.930 -0.940 1.00 91.56 84 PHE A N 1
ATOM 680 C CA . PHE A 1 84 ? -1.270 2.132 -1.168 1.00 91.56 84 PHE A CA 1
ATOM 681 C C . PHE A 1 84 ? -0.714 1.154 -2.203 1.00 91.56 84 PHE A C 1
ATOM 683 O O . PHE A 1 84 ? 0.058 1.572 -3.062 1.00 91.56 84 PHE A O 1
ATOM 690 N N . TRP A 1 85 ? -1.174 -0.098 -2.197 1.00 93.62 85 TRP A N 1
ATOM 691 C CA . TRP A 1 85 ? -0.834 -1.080 -3.224 1.00 93.62 85 TRP A CA 1
ATOM 692 C C . TRP A 1 85 ? -1.251 -0.611 -4.620 1.00 93.62 85 TRP A C 1
ATOM 694 O O . TRP A 1 85 ? -0.449 -0.630 -5.552 1.00 93.62 85 TRP A O 1
ATOM 704 N N . VAL A 1 86 ? -2.488 -0.123 -4.765 1.00 92.94 86 VAL A N 1
ATOM 705 C CA . VAL A 1 86 ? -2.974 0.365 -6.057 1.00 92.94 86 VAL A CA 1
ATOM 706 C C . VAL A 1 86 ? -2.200 1.608 -6.500 1.00 92.94 86 VAL A C 1
ATOM 708 O O . VAL A 1 86 ? -1.809 1.709 -7.662 1.00 92.94 86 VAL A O 1
ATOM 711 N N . ALA A 1 87 ? -1.938 2.540 -5.582 1.00 89.50 87 ALA A N 1
ATOM 712 C CA . ALA A 1 87 ? -1.188 3.757 -5.877 1.00 89.50 87 ALA A CA 1
ATOM 713 C C . ALA A 1 87 ? 0.258 3.466 -6.325 1.00 89.50 87 ALA A C 1
ATOM 715 O O . ALA A 1 87 ? 0.712 4.030 -7.324 1.00 89.50 87 ALA A O 1
ATOM 716 N N . GLY A 1 88 ? 0.962 2.567 -5.626 1.00 88.56 88 GLY A N 1
ATOM 717 C CA . GLY A 1 88 ? 2.305 2.123 -6.003 1.00 88.56 88 GLY A CA 1
ATOM 718 C C . GLY A 1 88 ? 2.306 1.403 -7.351 1.00 88.56 88 GLY A C 1
ATOM 719 O O . GLY A 1 88 ? 3.073 1.771 -8.241 1.00 88.56 88 GLY A O 1
ATOM 720 N N . GLY A 1 89 ? 1.372 0.471 -7.556 1.00 90.50 89 GLY A N 1
ATOM 721 C CA . GLY A 1 89 ? 1.214 -0.251 -8.818 1.00 90.50 89 GLY A CA 1
ATOM 722 C C . GLY A 1 89 ? 0.996 0.679 -10.012 1.00 90.50 89 GLY A C 1
ATOM 723 O O . GLY A 1 89 ? 1.709 0.571 -11.007 1.00 90.50 89 GLY A O 1
ATOM 724 N N . VAL A 1 90 ? 0.096 1.664 -9.898 1.00 90.31 90 VAL A N 1
ATOM 725 C CA . VAL A 1 90 ? -0.120 2.683 -10.944 1.00 90.31 90 VAL A CA 1
ATOM 726 C C . VAL A 1 90 ? 1.152 3.493 -11.206 1.00 90.31 90 VAL A C 1
ATOM 728 O O . VAL A 1 90 ? 1.495 3.755 -12.362 1.00 90.31 90 VAL A O 1
ATOM 731 N N . ARG A 1 91 ? 1.884 3.875 -10.152 1.00 88.25 91 ARG A N 1
ATOM 732 C CA . ARG A 1 91 ? 3.114 4.659 -10.293 1.00 88.25 91 ARG A CA 1
ATOM 733 C C . ARG A 1 91 ? 4.215 3.891 -11.021 1.00 88.25 91 ARG A C 1
ATOM 735 O O . ARG A 1 91 ? 4.890 4.486 -11.867 1.00 88.25 91 ARG A O 1
ATOM 742 N N . PHE A 1 92 ? 4.397 2.617 -10.687 1.00 87.25 92 PHE A N 1
ATOM 743 C CA . PHE A 1 92 ? 5.405 1.747 -11.290 1.00 87.25 92 PHE A CA 1
ATOM 744 C C . PHE A 1 92 ? 5.000 1.254 -12.682 1.00 87.25 92 PHE A C 1
ATOM 746 O O . PHE A 1 92 ? 5.868 1.015 -13.514 1.00 87.25 92 PHE A O 1
ATOM 753 N N . LEU A 1 93 ? 3.699 1.188 -12.987 1.00 89.00 93 LEU A N 1
ATOM 754 C CA . LEU A 1 93 ? 3.212 0.892 -14.335 1.00 89.00 93 LEU A CA 1
ATOM 755 C C . LEU A 1 93 ? 3.596 1.998 -15.330 1.00 89.00 93 LEU A C 1
ATOM 757 O O . LEU A 1 93 ? 3.982 1.707 -16.456 1.00 89.00 93 LEU A O 1
ATOM 761 N N . GLY A 1 94 ? 3.518 3.265 -14.909 1.00 82.56 94 GLY A N 1
ATOM 762 C CA . GLY A 1 94 ? 3.939 4.406 -15.731 1.00 82.56 94 GLY A CA 1
ATOM 763 C C . GLY A 1 94 ? 5.445 4.690 -15.705 1.00 82.56 94 GLY A C 1
ATOM 764 O O . GLY A 1 94 ? 5.918 5.498 -16.496 1.00 82.56 94 GLY A O 1
ATOM 765 N N . ASN A 1 95 ? 6.193 4.083 -14.779 1.00 81.38 95 ASN A N 1
ATOM 766 C CA . ASN A 1 95 ? 7.628 4.309 -14.587 1.00 81.38 95 ASN A CA 1
ATOM 767 C C . ASN A 1 95 ? 8.291 2.987 -14.202 1.00 81.38 95 ASN A C 1
ATOM 769 O O . ASN A 1 95 ? 8.600 2.766 -13.027 1.00 81.38 95 ASN A O 1
ATOM 773 N N . ALA A 1 96 ? 8.453 2.104 -15.186 1.00 82.62 96 ALA A N 1
ATOM 774 C CA . ALA A 1 96 ? 9.079 0.814 -14.958 1.00 82.62 96 ALA A CA 1
ATOM 775 C C . ALA A 1 96 ? 10.533 1.021 -14.478 1.00 82.62 96 ALA A C 1
ATOM 777 O O . ALA A 1 96 ? 11.295 1.726 -15.147 1.00 82.62 96 ALA A O 1
ATOM 778 N N . PRO A 1 97 ? 10.912 0.462 -13.317 1.00 85.50 97 PRO A N 1
ATOM 779 C CA . PRO A 1 97 ? 12.276 0.508 -12.819 1.00 85.50 97 PRO A CA 1
ATOM 780 C C . PRO A 1 97 ? 13.214 -0.308 -13.712 1.00 85.50 97 PRO A C 1
ATOM 782 O O . PRO A 1 97 ? 12.806 -1.273 -14.361 1.00 85.50 97 PRO A O 1
ATOM 785 N N . THR A 1 98 ? 14.484 0.083 -13.738 1.00 86.62 98 THR A N 1
ATOM 786 C CA . THR A 1 98 ? 15.530 -0.657 -14.448 1.00 86.62 98 THR A CA 1
ATOM 787 C C . THR A 1 98 ? 16.035 -1.809 -13.584 1.00 86.62 98 THR A C 1
ATOM 789 O O . THR A 1 98 ? 16.011 -1.708 -12.352 1.00 86.62 98 THR A O 1
ATOM 792 N N . PRO A 1 99 ? 16.485 -2.919 -14.184 1.00 89.31 99 PRO A N 1
ATOM 793 C CA . PRO A 1 99 ? 17.098 -3.987 -13.415 1.00 89.31 99 PRO A CA 1
ATOM 794 C C . PRO A 1 99 ? 18.388 -3.493 -12.734 1.00 89.31 99 PRO A C 1
ATOM 796 O O . PRO A 1 99 ? 19.082 -2.584 -13.211 1.00 89.31 99 PRO A O 1
ATOM 799 N N . VAL A 1 100 ? 18.679 -4.040 -11.555 1.00 88.12 100 VAL A N 1
ATOM 800 C CA . VAL A 1 100 ? 19.890 -3.700 -10.787 1.00 88.12 100 VAL A CA 1
ATOM 801 C C . VAL A 1 100 ? 21.140 -4.280 -11.456 1.00 88.12 100 VAL A C 1
ATOM 803 O O . VAL A 1 100 ? 22.174 -3.613 -11.461 1.00 88.12 100 VAL A O 1
ATOM 806 N N . ASP A 1 101 ? 21.016 -5.465 -12.056 1.00 85.50 101 ASP A N 1
ATOM 807 C CA . ASP A 1 101 ? 22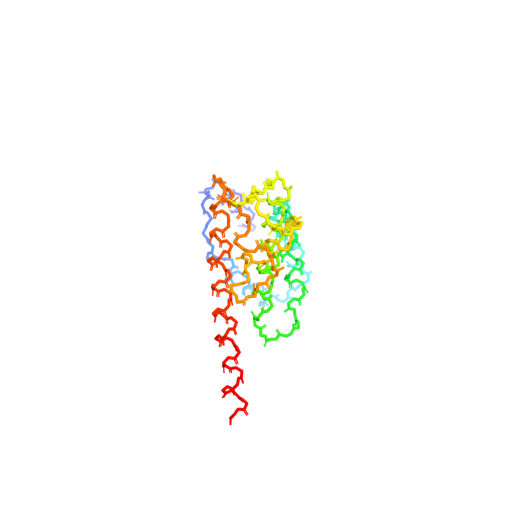.083 -6.210 -12.729 1.00 85.50 101 ASP A CA 1
ATOM 808 C C . ASP A 1 101 ? 21.572 -6.819 -14.051 1.00 85.50 101 ASP A C 1
ATOM 810 O O . ASP A 1 101 ? 20.377 -7.089 -14.188 1.00 85.50 101 ASP A O 1
ATOM 814 N N . ASP A 1 102 ? 22.483 -7.073 -14.992 1.00 81.19 102 ASP A N 1
ATOM 815 C CA . ASP A 1 102 ? 22.219 -7.690 -16.304 1.00 81.19 102 ASP A CA 1
ATOM 816 C C . ASP A 1 102 ? 22.077 -9.226 -16.215 1.00 81.19 102 ASP A C 1
ATOM 818 O O . ASP A 1 102 ? 21.934 -9.924 -17.223 1.00 81.19 102 ASP A O 1
ATOM 822 N N . GLY A 1 103 ? 22.151 -9.769 -14.996 1.00 82.50 103 GLY A N 1
ATOM 823 C CA . GLY A 1 103 ? 21.953 -11.180 -14.696 1.00 82.50 103 GLY A CA 1
ATOM 824 C C . GLY A 1 103 ? 20.512 -11.664 -14.896 1.00 82.50 103 GLY A C 1
ATOM 825 O O . GLY A 1 103 ? 19.642 -10.992 -15.447 1.00 82.50 103 GLY A O 1
ATOM 826 N N . GLN A 1 104 ? 20.226 -12.878 -14.426 1.00 83.75 104 GLN A N 1
ATOM 827 C CA . GLN A 1 104 ? 18.883 -13.442 -14.529 1.00 83.75 104 GLN A CA 1
ATOM 828 C C . GLN A 1 104 ? 17.934 -12.739 -13.546 1.00 83.75 104 GLN A C 1
ATOM 830 O O . GLN A 1 104 ? 18.021 -12.945 -12.336 1.00 83.75 104 GLN A O 1
ATOM 835 N N . HIS A 1 105 ? 16.996 -11.957 -14.074 1.00 86.62 105 HIS A N 1
ATOM 836 C CA . HIS A 1 105 ? 15.918 -11.336 -13.309 1.00 86.62 105 HIS A CA 1
ATOM 837 C C . HIS A 1 105 ? 14.542 -11.812 -13.818 1.00 86.62 105 HIS A C 1
ATOM 839 O O . HIS A 1 105 ? 14.413 -12.224 -14.978 1.00 86.62 105 HIS A O 1
ATOM 845 N N . PRO A 1 106 ? 13.498 -11.799 -12.972 1.00 87.38 106 PRO A N 1
ATOM 846 C CA . PRO A 1 106 ? 12.150 -12.140 -13.407 1.00 87.38 106 PRO A CA 1
ATOM 847 C C . PRO A 1 106 ? 11.591 -11.086 -14.370 1.00 87.38 106 PRO A C 1
ATOM 849 O O . PRO A 1 106 ? 12.127 -9.985 -14.508 1.00 87.38 106 PRO A O 1
ATOM 852 N N . ALA A 1 107 ? 10.481 -11.407 -15.037 1.00 88.12 107 ALA A N 1
ATOM 853 C CA . ALA A 1 107 ? 9.738 -10.412 -15.803 1.00 88.12 107 ALA A CA 1
ATOM 854 C C . ALA A 1 107 ? 9.140 -9.363 -14.851 1.00 88.12 107 ALA A C 1
ATOM 856 O O . ALA A 1 107 ? 8.509 -9.717 -13.849 1.00 88.12 107 ALA A O 1
ATOM 857 N N . PHE A 1 108 ? 9.327 -8.079 -15.167 1.00 89.56 108 PHE A N 1
ATOM 858 C CA . PHE A 1 108 ? 8.806 -6.993 -14.341 1.00 89.56 108 PHE A CA 1
ATOM 859 C C . PHE A 1 108 ? 7.278 -7.032 -14.285 1.00 89.56 108 PHE A C 1
ATOM 861 O O . PHE A 1 108 ? 6.605 -7.078 -15.318 1.00 89.56 108 PHE A O 1
ATOM 868 N N . ASN A 1 109 ? 6.722 -6.943 -13.079 1.00 90.31 109 ASN A N 1
ATOM 869 C CA . ASN A 1 109 ? 5.292 -6.742 -12.883 1.00 90.31 109 ASN A CA 1
ATOM 870 C C . ASN A 1 109 ? 5.052 -5.661 -11.826 1.00 90.31 109 ASN A C 1
ATOM 872 O O . ASN A 1 109 ? 5.325 -5.868 -10.646 1.00 90.31 109 ASN A O 1
ATOM 876 N N . ALA A 1 110 ? 4.486 -4.528 -12.247 1.00 90.25 110 ALA A N 1
ATOM 877 C CA . ALA A 1 110 ? 4.271 -3.359 -11.393 1.00 90.25 110 ALA A CA 1
ATOM 878 C C . ALA A 1 110 ? 3.391 -3.643 -10.162 1.00 90.25 110 ALA A C 1
ATOM 880 O O . ALA A 1 110 ? 3.643 -3.103 -9.085 1.00 90.25 110 ALA A O 1
ATOM 881 N N . TRP A 1 111 ? 2.375 -4.500 -10.298 1.00 92.44 111 TRP A N 1
ATOM 882 C CA . TRP A 1 111 ? 1.467 -4.848 -9.202 1.00 92.44 111 TRP A CA 1
ATOM 883 C C . TRP A 1 111 ? 2.131 -5.776 -8.190 1.00 92.44 111 TRP A C 1
ATOM 885 O O . TRP A 1 111 ? 1.963 -5.581 -6.987 1.00 92.44 111 TRP A O 1
ATOM 895 N N . ILE A 1 112 ? 2.900 -6.756 -8.674 1.00 91.88 112 ILE A N 1
ATOM 896 C CA . ILE A 1 112 ? 3.651 -7.677 -7.814 1.00 91.88 112 ILE A CA 1
ATOM 897 C C . ILE A 1 112 ? 4.763 -6.913 -7.105 1.00 91.88 112 ILE A C 1
ATOM 899 O O . ILE A 1 112 ? 4.840 -6.985 -5.889 1.00 91.88 112 ILE A O 1
ATOM 903 N N . PHE A 1 113 ? 5.541 -6.103 -7.825 1.00 92.12 113 PHE A N 1
ATOM 904 C CA . PHE A 1 113 ? 6.594 -5.273 -7.240 1.00 92.12 113 PHE A CA 1
ATOM 905 C C . PHE A 1 113 ? 6.044 -4.294 -6.192 1.00 92.12 113 PHE A C 1
ATOM 907 O O . PHE A 1 113 ? 6.618 -4.148 -5.114 1.00 92.12 113 PHE A O 1
ATOM 914 N N . SER A 1 114 ? 4.889 -3.666 -6.451 1.00 92.50 114 SER A N 1
ATOM 915 C CA . SER A 1 114 ? 4.246 -2.807 -5.452 1.00 92.50 114 SER A CA 1
ATOM 916 C C . SER A 1 114 ? 3.755 -3.576 -4.226 1.00 92.50 114 SER A C 1
ATOM 918 O O . SER A 1 114 ? 3.751 -3.001 -3.140 1.00 92.50 114 SER A O 1
ATOM 920 N N . ALA A 1 115 ? 3.291 -4.819 -4.386 1.00 93.25 115 ALA A N 1
ATOM 921 C CA . ALA A 1 115 ? 2.918 -5.668 -3.258 1.00 93.25 115 ALA A CA 1
ATOM 922 C C . ALA A 1 115 ? 4.159 -6.080 -2.461 1.00 93.25 115 ALA A C 1
ATOM 924 O O . ALA A 1 115 ? 4.143 -5.955 -1.244 1.00 93.25 115 ALA A O 1
ATOM 925 N N . ASP A 1 116 ? 5.230 -6.479 -3.149 1.00 92.75 116 ASP A N 1
ATOM 926 C CA . ASP A 1 116 ? 6.521 -6.853 -2.563 1.00 92.75 116 ASP A CA 1
ATOM 927 C C . ASP A 1 116 ? 7.089 -5.713 -1.708 1.00 92.75 116 ASP A C 1
ATOM 929 O O . ASP A 1 116 ? 7.407 -5.880 -0.537 1.00 92.75 116 ASP A O 1
ATOM 933 N N . THR A 1 117 ? 7.078 -4.496 -2.259 1.00 91.56 117 THR A N 1
ATOM 934 C CA . THR A 1 117 ? 7.548 -3.288 -1.561 1.00 91.56 117 THR A CA 1
ATOM 935 C C . THR A 1 117 ? 6.692 -2.949 -0.332 1.00 91.56 117 THR A C 1
ATOM 937 O O . THR A 1 117 ? 7.184 -2.399 0.652 1.00 91.56 117 THR A O 1
ATOM 940 N N . LEU A 1 118 ? 5.385 -3.227 -0.388 1.00 92.38 118 LEU A N 1
ATOM 941 C CA . LEU A 1 118 ? 4.436 -2.890 0.677 1.00 92.38 118 LEU A CA 1
ATOM 942 C C . LEU A 1 118 ? 4.365 -3.961 1.775 1.00 92.38 118 LEU A C 1
ATOM 944 O O . LEU A 1 118 ? 3.937 -3.661 2.889 1.00 92.38 118 LEU A O 1
ATOM 948 N N . LEU A 1 119 ? 4.733 -5.206 1.474 1.00 92.19 119 LEU A N 1
ATOM 949 C CA . LEU A 1 119 ? 4.598 -6.352 2.368 1.00 92.19 119 LEU A CA 1
ATOM 950 C C . LEU A 1 119 ? 5.977 -6.758 2.908 1.00 92.19 119 LEU A C 1
ATOM 952 O O . LEU A 1 119 ? 6.608 -7.647 2.354 1.00 92.19 119 LEU A O 1
ATOM 956 N N . PRO A 1 120 ? 6.430 -6.201 4.046 1.00 86.38 120 PRO A N 1
ATOM 957 C CA . PRO A 1 120 ? 7.825 -6.322 4.486 1.00 86.38 120 PRO A CA 1
ATOM 958 C C . PRO A 1 120 ? 8.285 -7.747 4.826 1.00 86.38 120 PRO A C 1
ATOM 960 O O . PRO A 1 120 ? 9.475 -7.988 4.995 1.00 86.38 120 PRO A O 1
ATOM 963 N N . ILE A 1 121 ? 7.346 -8.677 5.003 1.00 85.44 121 ILE A N 1
ATOM 964 C CA . ILE A 1 121 ? 7.616 -10.060 5.419 1.00 85.44 121 ILE A CA 1
ATOM 965 C C . ILE A 1 121 ? 7.555 -11.017 4.218 1.00 85.44 121 ILE A C 1
ATOM 967 O O . ILE A 1 121 ? 8.085 -12.123 4.282 1.00 85.44 121 ILE A O 1
ATOM 971 N N . ILE A 1 122 ? 6.884 -10.623 3.133 1.00 86.94 122 ILE A N 1
ATOM 972 C CA . ILE A 1 122 ? 6.593 -11.501 1.999 1.00 86.94 122 ILE A CA 1
ATOM 973 C C . ILE A 1 122 ? 7.498 -11.091 0.848 1.00 86.94 122 ILE A C 1
ATOM 975 O O . ILE A 1 122 ? 7.521 -9.924 0.492 1.00 86.94 122 ILE A O 1
ATOM 979 N N . ASN A 1 123 ? 8.188 -12.066 0.257 1.00 88.50 123 ASN A N 1
ATOM 980 C CA . ASN A 1 123 ? 8.926 -11.873 -0.983 1.00 88.50 123 ASN A CA 1
ATOM 981 C C . ASN A 1 123 ? 8.198 -12.605 -2.125 1.00 88.50 123 ASN A C 1
ATOM 983 O O . ASN A 1 123 ? 8.019 -13.824 -2.079 1.00 88.50 123 ASN A O 1
ATOM 987 N N . LEU A 1 124 ? 7.749 -11.856 -3.127 1.00 88.75 124 LEU A N 1
ATOM 988 C CA . LEU A 1 124 ? 7.036 -12.319 -4.321 1.00 88.75 124 LEU A CA 1
ATOM 989 C C . LEU A 1 124 ? 7.969 -12.467 -5.534 1.00 88.75 124 LEU A C 1
ATOM 991 O O . LEU A 1 124 ? 7.505 -12.678 -6.658 1.00 88.75 124 LEU A O 1
ATOM 995 N N . GLY A 1 125 ? 9.277 -12.364 -5.308 1.00 86.19 125 GLY A N 1
ATOM 996 C CA . GLY A 1 125 ? 10.321 -12.566 -6.300 1.00 86.19 125 GLY A CA 1
ATOM 997 C C . GLY A 1 125 ? 10.610 -11.342 -7.160 1.00 86.19 125 GLY A C 1
ATOM 998 O O . GLY A 1 125 ? 11.131 -11.518 -8.251 1.00 86.19 125 GLY A O 1
ATOM 999 N N . GLN A 1 126 ? 10.257 -10.123 -6.744 1.00 87.31 126 GLN A N 1
ATOM 1000 C CA . GLN A 1 126 ? 10.612 -8.899 -7.478 1.00 87.31 126 GLN A CA 1
ATOM 1001 C C . GLN A 1 126 ? 11.601 -8.024 -6.690 1.00 87.31 126 GLN A C 1
ATOM 1003 O O . GLN A 1 126 ? 12.391 -7.302 -7.299 1.00 87.31 126 GLN A O 1
ATOM 1008 N N . ASP A 1 127 ? 11.576 -8.083 -5.360 1.00 82.25 127 ASP A N 1
ATOM 1009 C CA . ASP A 1 127 ? 12.456 -7.305 -4.490 1.00 82.25 127 ASP A CA 1
ATOM 1010 C C . ASP A 1 127 ? 13.946 -7.596 -4.752 1.00 82.25 127 ASP A C 1
ATOM 1012 O O . ASP A 1 127 ? 14.342 -8.720 -5.066 1.00 82.25 127 ASP A O 1
ATOM 1016 N N . GLY A 1 128 ? 14.776 -6.556 -4.672 1.00 82.88 128 GLY A N 1
ATOM 1017 C CA . GLY A 1 128 ? 16.214 -6.616 -4.958 1.00 82.88 128 GLY A CA 1
ATOM 1018 C C . GLY A 1 128 ? 16.610 -6.691 -6.442 1.00 82.88 128 GLY A C 1
ATOM 1019 O O . GLY A 1 128 ? 17.762 -6.403 -6.761 1.00 82.88 128 GLY A O 1
ATOM 1020 N N . TYR A 1 129 ? 15.688 -7.006 -7.361 1.00 88.69 129 TYR A N 1
ATOM 1021 C CA . TYR A 1 129 ? 15.982 -7.068 -8.803 1.00 88.69 129 TYR A CA 1
ATOM 1022 C C . TYR A 1 129 ? 15.822 -5.732 -9.527 1.00 88.69 129 TYR A C 1
ATOM 1024 O O . TYR A 1 129 ? 16.408 -5.541 -10.591 1.00 88.69 129 TYR A O 1
ATOM 1032 N N . TRP A 1 130 ? 15.047 -4.804 -8.964 1.00 90.69 130 TRP A N 1
ATOM 1033 C CA . TRP A 1 130 ? 14.659 -3.560 -9.626 1.00 90.69 130 TRP A CA 1
ATOM 1034 C C . TRP A 1 130 ? 15.125 -2.331 -8.857 1.00 90.69 130 TRP A C 1
ATOM 1036 O O . TRP A 1 130 ? 14.916 -2.207 -7.650 1.00 90.69 130 TRP A O 1
ATOM 1046 N N . ARG A 1 131 ? 15.726 -1.388 -9.578 1.00 86.62 131 ARG A N 1
ATOM 1047 C CA . ARG A 1 131 ? 16.266 -0.147 -9.032 1.00 86.62 131 ARG A CA 1
ATOM 1048 C C . ARG A 1 131 ? 15.222 0.958 -9.089 1.00 86.62 131 ARG A C 1
ATOM 1050 O O . ARG A 1 131 ? 14.680 1.272 -10.148 1.00 86.62 131 ARG A O 1
ATOM 1057 N N . LEU A 1 132 ? 14.953 1.566 -7.940 1.00 86.88 132 LEU A N 1
ATOM 1058 C CA . LEU A 1 132 ? 14.082 2.730 -7.844 1.00 86.88 132 LEU A CA 1
ATOM 1059 C C . LEU A 1 132 ? 14.914 4.007 -7.819 1.00 86.88 132 LEU A C 1
ATOM 1061 O O . LEU A 1 132 ? 15.590 4.278 -6.833 1.00 86.88 132 LEU A O 1
ATOM 1065 N N . ASP A 1 133 ? 14.788 4.815 -8.870 1.00 82.38 133 ASP A N 1
ATOM 1066 C CA . ASP A 1 133 ? 15.485 6.096 -8.989 1.00 82.38 133 ASP A CA 1
ATOM 1067 C C . ASP A 1 133 ? 14.523 7.295 -8.921 1.00 82.38 133 ASP A C 1
ATOM 1069 O O . ASP A 1 133 ? 13.326 7.218 -9.240 1.00 82.38 133 ASP A O 1
ATOM 1073 N N . GLY A 1 134 ? 15.059 8.438 -8.487 1.00 86.31 134 GLY A N 1
ATOM 1074 C CA . GLY A 1 134 ? 14.355 9.719 -8.454 1.00 86.31 134 GLY A CA 1
ATOM 1075 C C . GLY A 1 134 ? 13.081 9.690 -7.603 1.00 86.31 134 GLY A C 1
ATOM 1076 O O . GLY A 1 134 ? 13.088 9.320 -6.432 1.00 86.31 134 GLY A O 1
ATOM 1077 N N . ALA A 1 135 ? 11.951 10.099 -8.184 1.00 82.88 135 ALA A N 1
ATOM 1078 C CA . ALA A 1 135 ? 10.675 10.153 -7.467 1.00 82.88 135 ALA A CA 1
ATOM 1079 C C . ALA A 1 135 ? 10.106 8.762 -7.116 1.00 82.88 135 ALA A C 1
ATOM 1081 O O . ALA A 1 135 ? 9.352 8.64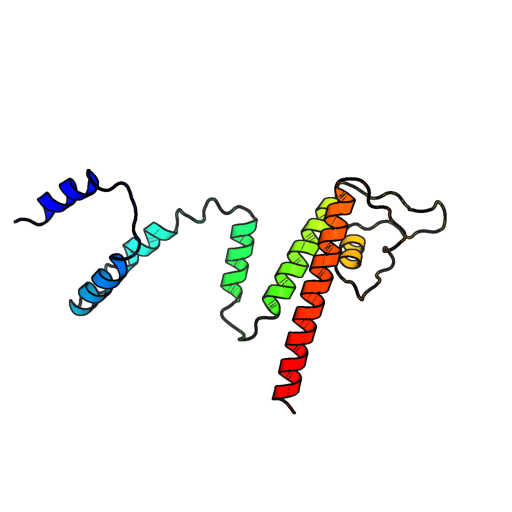1 -6.150 1.00 82.88 135 ALA A O 1
ATOM 1082 N N . SER A 1 136 ? 10.466 7.713 -7.864 1.00 84.06 136 SER A N 1
ATOM 1083 C CA . SER A 1 136 ? 10.018 6.345 -7.573 1.00 84.06 136 SER A CA 1
ATOM 1084 C C . SER A 1 136 ? 10.653 5.803 -6.286 1.00 84.06 136 SER A C 1
ATOM 1086 O O . SER A 1 136 ? 10.006 5.042 -5.571 1.00 84.06 136 SER A O 1
ATOM 1088 N N . GLN A 1 137 ? 11.867 6.254 -5.946 1.00 88.75 137 GLN A N 1
ATOM 1089 C CA . GLN A 1 137 ? 12.566 5.893 -4.709 1.00 88.75 137 GLN A CA 1
ATOM 1090 C C . GLN A 1 137 ? 11.800 6.354 -3.466 1.00 88.75 137 GLN A C 1
ATOM 1092 O O . GLN A 1 137 ? 11.560 5.567 -2.558 1.00 88.75 137 GLN A O 1
ATOM 1097 N N . TRP A 1 138 ? 11.352 7.612 -3.441 1.00 89.62 138 TRP A N 1
ATOM 1098 C CA . TRP A 1 138 ? 10.579 8.153 -2.319 1.00 89.62 138 TRP A CA 1
ATOM 1099 C C . TRP A 1 138 ? 9.245 7.434 -2.128 1.00 89.62 138 TRP A C 1
ATOM 110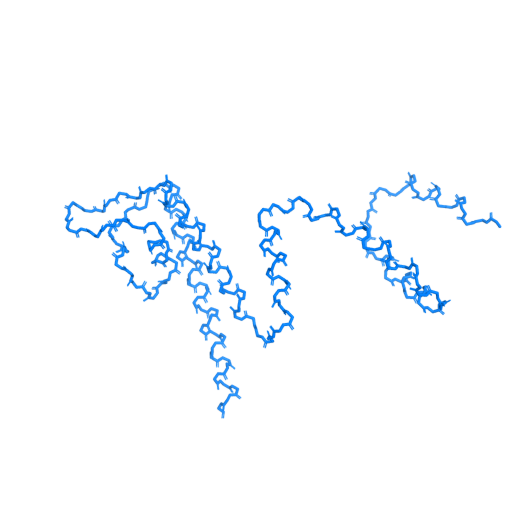1 O O . TRP A 1 138 ? 8.833 7.180 -0.998 1.00 89.62 138 TRP A O 1
ATOM 1111 N N . ILE A 1 139 ? 8.586 7.079 -3.233 1.00 87.31 139 ILE A N 1
ATOM 1112 C CA . ILE A 1 139 ? 7.321 6.341 -3.207 1.00 87.31 139 ILE A CA 1
ATOM 1113 C C . ILE A 1 139 ? 7.548 4.919 -2.688 1.00 87.31 139 ILE A C 1
ATOM 1115 O O . ILE A 1 139 ? 6.804 4.480 -1.815 1.00 87.31 139 ILE A O 1
ATOM 1119 N N . GLY A 1 140 ? 8.602 4.239 -3.152 1.00 88.06 140 GLY A N 1
ATOM 1120 C CA . GLY A 1 140 ? 9.019 2.936 -2.630 1.00 88.06 140 GLY A CA 1
ATOM 1121 C C . GLY A 1 140 ? 9.309 2.974 -1.130 1.00 88.06 140 GLY A C 1
ATOM 1122 O O . GLY A 1 140 ? 8.726 2.208 -0.370 1.00 88.06 140 GLY A O 1
ATOM 1123 N N . SER A 1 141 ? 10.113 3.935 -0.673 1.00 90.75 141 SER A N 1
ATOM 1124 C CA . SER A 1 141 ? 10.406 4.117 0.755 1.00 90.75 141 SER A CA 1
ATOM 1125 C C . SER A 1 141 ? 9.144 4.374 1.583 1.00 90.75 141 SER A C 1
ATOM 1127 O O . SER A 1 141 ? 8.991 3.818 2.671 1.00 90.75 141 SER A O 1
ATOM 1129 N N . ALA A 1 142 ? 8.208 5.181 1.072 1.00 90.62 142 ALA A N 1
ATOM 1130 C CA . ALA A 1 142 ? 6.933 5.423 1.740 1.00 90.62 142 ALA A CA 1
ATOM 1131 C C . ALA A 1 142 ? 6.082 4.145 1.834 1.00 90.62 142 ALA A C 1
ATOM 1133 O O . ALA A 1 142 ? 5.521 3.876 2.895 1.00 90.62 142 ALA A O 1
ATOM 1134 N N . LEU A 1 143 ? 6.021 3.341 0.764 1.00 90.88 143 LEU A N 1
ATOM 1135 C CA . LEU A 1 143 ? 5.345 2.037 0.752 1.00 90.88 143 LEU A CA 1
ATOM 1136 C C . LEU A 1 143 ? 5.933 1.096 1.813 1.00 90.88 143 LEU A C 1
ATOM 1138 O O . LEU A 1 143 ? 5.167 0.523 2.584 1.00 90.88 143 LEU A O 1
ATOM 1142 N N . VAL A 1 144 ? 7.262 1.010 1.922 1.00 93.12 144 VAL A N 1
ATOM 1143 C CA . VAL A 1 144 ? 7.939 0.181 2.937 1.00 93.12 144 VAL A CA 1
ATOM 1144 C C . VAL A 1 144 ? 7.560 0.621 4.353 1.00 93.12 144 VAL A C 1
ATOM 1146 O O . VAL A 1 144 ? 7.163 -0.200 5.182 1.00 93.12 144 VAL A O 1
ATOM 1149 N N . VAL A 1 145 ? 7.636 1.924 4.644 1.00 94.12 145 VAL A N 1
ATOM 1150 C CA . VAL A 1 145 ? 7.288 2.469 5.968 1.00 94.12 145 VAL A CA 1
ATOM 1151 C C . VAL A 1 145 ? 5.821 2.197 6.307 1.00 94.12 145 VAL A C 1
ATOM 1153 O O . VAL A 1 145 ? 5.512 1.740 7.409 1.00 94.12 145 VAL A O 1
ATOM 1156 N N . VAL A 1 146 ? 4.912 2.432 5.357 1.00 91.75 146 VAL A N 1
ATOM 1157 C CA . VAL A 1 146 ? 3.485 2.123 5.516 1.00 91.75 146 VAL A CA 1
ATOM 1158 C C . VAL A 1 146 ? 3.277 0.631 5.781 1.00 91.75 146 VAL A C 1
ATOM 1160 O O . VAL A 1 146 ? 2.513 0.280 6.682 1.00 91.75 146 VAL A O 1
ATOM 1163 N N . GLY A 1 147 ? 3.981 -0.236 5.052 1.00 90.75 147 GLY A N 1
ATOM 1164 C CA . GLY A 1 147 ? 3.961 -1.684 5.240 1.00 90.75 147 GLY A CA 1
ATOM 1165 C C . GLY A 1 147 ? 4.283 -2.094 6.674 1.00 90.75 147 GLY A C 1
ATOM 1166 O O . GLY A 1 147 ? 3.516 -2.825 7.303 1.00 90.75 147 GLY A O 1
ATOM 1167 N N . TRP A 1 148 ? 5.361 -1.548 7.241 1.00 94.56 148 TRP A N 1
ATOM 1168 C CA . TRP A 1 148 ? 5.754 -1.804 8.631 1.00 94.56 148 TRP A CA 1
ATOM 1169 C C . TRP A 1 148 ? 4.749 -1.272 9.663 1.00 94.56 148 TRP A C 1
ATOM 1171 O O . TRP A 1 148 ? 4.449 -1.954 10.650 1.00 94.56 148 TRP A O 1
ATOM 1181 N N . ILE A 1 149 ? 4.173 -0.088 9.441 1.00 91.50 149 ILE A N 1
ATOM 1182 C CA . ILE A 1 149 ? 3.136 0.472 10.326 1.00 91.50 149 ILE A CA 1
ATOM 1183 C C . ILE A 1 149 ? 1.884 -0.419 10.322 1.00 91.50 149 ILE A C 1
ATOM 1185 O O . ILE A 1 149 ? 1.306 -0.709 11.374 1.00 91.50 149 ILE A O 1
ATOM 1189 N N . LEU A 1 150 ? 1.462 -0.887 9.148 1.00 86.62 150 LEU A N 1
ATOM 1190 C CA . LEU A 1 150 ? 0.300 -1.764 9.023 1.00 86.62 150 LEU A CA 1
ATOM 1191 C C . LEU A 1 150 ? 0.568 -3.147 9.630 1.00 86.62 150 LEU A C 1
ATOM 1193 O O . LEU A 1 150 ? -0.289 -3.658 10.353 1.00 86.62 150 LEU A O 1
ATOM 1197 N N . ALA A 1 151 ? 1.756 -3.715 9.410 1.00 88.12 151 ALA A N 1
ATOM 1198 C CA . ALA A 1 151 ? 2.151 -5.005 9.973 1.00 88.12 151 ALA A CA 1
ATOM 1199 C C . ALA A 1 151 ? 2.144 -4.986 11.510 1.00 88.12 151 ALA A C 1
ATOM 1201 O O . ALA A 1 151 ? 1.558 -5.864 12.143 1.00 88.12 151 ALA A O 1
ATOM 1202 N N . THR A 1 152 ? 2.716 -3.946 12.122 1.00 90.50 152 THR A N 1
ATOM 1203 C CA . THR A 1 152 ? 2.719 -3.785 13.587 1.00 90.50 152 THR A CA 1
ATOM 1204 C C . THR A 1 152 ? 1.314 -3.563 14.147 1.00 90.50 152 THR A C 1
ATOM 1206 O O . THR A 1 152 ? 0.951 -4.159 15.162 1.00 90.50 152 THR A O 1
ATOM 1209 N N . THR A 1 153 ? 0.482 -2.779 13.456 1.00 86.88 153 THR A N 1
ATOM 1210 C CA . THR A 1 153 ? -0.924 -2.575 13.836 1.00 86.88 153 THR A CA 1
ATOM 1211 C C . THR A 1 153 ? -1.712 -3.887 13.799 1.00 86.88 153 THR A C 1
ATOM 1213 O O . THR A 1 153 ? -2.479 -4.176 14.720 1.00 86.88 153 THR A O 1
ATOM 1216 N N . ALA A 1 154 ? -1.512 -4.700 12.758 1.00 84.06 154 ALA A N 1
ATOM 1217 C CA . ALA A 1 154 ? -2.151 -6.003 12.624 1.00 84.06 154 ALA A CA 1
ATOM 1218 C C . ALA A 1 154 ? -1.685 -6.980 13.714 1.00 84.06 154 ALA A C 1
ATOM 1220 O O . ALA A 1 154 ? -2.526 -7.615 14.352 1.00 84.06 154 ALA A O 1
ATOM 1221 N N . ALA A 1 155 ? -0.377 -7.041 13.986 1.00 86.44 155 ALA A N 1
ATOM 1222 C CA . ALA A 1 155 ? 0.189 -7.877 15.044 1.00 86.44 155 ALA A CA 1
ATOM 1223 C C . ALA A 1 155 ? -0.370 -7.505 16.430 1.00 86.44 155 ALA A C 1
ATOM 1225 O O . ALA A 1 155 ? -0.827 -8.376 17.170 1.00 86.44 155 ALA A O 1
ATOM 1226 N N . ALA A 1 156 ? -0.429 -6.208 16.752 1.00 86.44 156 ALA A N 1
ATOM 1227 C CA . ALA A 1 156 ? -1.014 -5.723 18.003 1.00 86.44 156 ALA A CA 1
ATOM 1228 C C . ALA A 1 156 ? -2.521 -6.023 18.103 1.00 86.44 156 ALA A C 1
ATOM 1230 O O . ALA A 1 156 ? -3.027 -6.352 19.177 1.00 86.44 156 ALA A O 1
ATOM 1231 N N . GLY A 1 157 ? -3.248 -5.922 16.986 1.00 81.88 157 GLY A N 1
ATOM 1232 C CA . GLY A 1 157 ? -4.660 -6.291 16.913 1.00 81.88 157 GLY A CA 1
ATOM 1233 C C . GLY A 1 157 ? -4.892 -7.783 17.159 1.00 81.88 157 GLY A C 1
ATOM 1234 O O . GLY A 1 157 ? -5.794 -8.137 17.914 1.00 81.88 157 GLY A O 1
ATOM 1235 N N . ALA A 1 158 ? -4.063 -8.645 16.567 1.00 83.38 158 ALA A N 1
ATOM 1236 C CA . ALA A 1 158 ? -4.145 -10.093 16.731 1.00 83.38 158 ALA A CA 1
ATOM 1237 C C . ALA A 1 158 ? -3.821 -10.535 18.168 1.00 83.38 158 ALA A C 1
ATOM 1239 O O . ALA A 1 158 ? -4.570 -11.325 18.743 1.00 83.38 158 ALA A O 1
ATOM 1240 N N . ALA A 1 159 ? -2.774 -9.968 18.780 1.00 85.06 159 ALA A N 1
ATOM 1241 C CA . ALA A 1 159 ? -2.393 -10.266 20.164 1.00 85.06 159 ALA A CA 1
ATOM 1242 C C . ALA A 1 159 ? -3.548 -10.009 21.151 1.00 85.06 159 ALA A C 1
ATOM 1244 O O . ALA A 1 159 ? -3.871 -10.862 21.973 1.00 85.06 159 ALA A O 1
ATOM 1245 N N . ARG A 1 160 ? -4.261 -8.885 20.990 1.00 80.88 160 ARG A N 1
ATOM 1246 C CA . ARG A 1 160 ? -5.429 -8.538 21.822 1.00 80.88 160 ARG A CA 1
ATOM 1247 C C . ARG A 1 160 ? -6.612 -9.492 21.680 1.00 80.88 160 ARG A C 1
ATOM 1249 O O . ARG A 1 160 ? -7.475 -9.505 22.552 1.00 80.88 160 ARG A O 1
ATOM 1256 N N . ILE A 1 161 ? -6.730 -10.201 20.559 1.00 82.75 161 ILE A N 1
ATOM 1257 C CA . ILE A 1 161 ? -7.794 -11.193 20.364 1.00 82.75 161 ILE A CA 1
ATOM 1258 C C . ILE A 1 161 ? -7.429 -12.475 21.108 1.00 82.75 161 ILE A C 1
ATOM 1260 O O . ILE A 1 161 ? -8.288 -13.039 21.777 1.00 82.75 161 ILE A O 1
ATOM 1264 N N . LEU A 1 162 ? -6.162 -12.893 21.040 1.00 85.12 162 LEU A N 1
ATOM 1265 C CA . LEU A 1 162 ? -5.673 -14.081 21.741 1.00 85.12 162 LEU A CA 1
ATOM 1266 C C . LEU A 1 162 ? -5.805 -13.935 23.262 1.00 85.12 162 LEU A C 1
ATOM 1268 O O . LEU A 1 162 ? -6.381 -14.816 23.890 1.00 85.12 162 LEU A O 1
ATOM 1272 N N . GLU A 1 163 ? -5.410 -12.788 23.827 1.00 82.81 163 GLU A N 1
ATOM 1273 C CA . GLU A 1 163 ? -5.558 -12.490 25.268 1.00 82.81 163 GLU A CA 1
ATOM 1274 C C . GLU A 1 163 ? -7.012 -12.494 25.770 1.00 82.81 163 GLU A C 1
ATOM 1276 O O . GLU A 1 163 ? -7.251 -12.560 26.969 1.00 82.81 163 GLU A O 1
ATOM 1281 N N . ARG A 1 164 ? -8.004 -12.373 24.878 1.00 75.62 164 ARG A N 1
ATOM 1282 C CA . ARG A 1 164 ? -9.428 -12.396 25.255 1.00 75.62 164 ARG A CA 1
ATOM 1283 C C . ARG A 1 164 ? -10.036 -13.793 25.248 1.00 75.62 164 ARG A C 1
ATOM 1285 O O . ARG A 1 164 ? -11.142 -13.956 25.754 1.00 75.62 164 ARG A O 1
ATOM 1292 N N . VAL A 1 165 ? -9.381 -14.746 24.589 1.00 75.94 165 VAL A N 1
ATOM 1293 C CA . VAL A 1 165 ? -9.884 -16.114 24.397 1.00 75.94 165 VAL A CA 1
ATOM 1294 C C . VAL A 1 165 ? -9.167 -17.106 25.322 1.00 75.94 165 VAL A C 1
ATOM 1296 O O . VAL A 1 165 ? -9.726 -18.166 25.598 1.00 75.94 165 VAL A O 1
ATOM 1299 N N . SER A 1 166 ? -7.971 -16.759 25.812 1.00 60.91 166 SER A N 1
ATOM 1300 C CA . SER A 1 166 ? -7.234 -17.465 26.874 1.00 60.91 166 SER A CA 1
ATOM 1301 C C . SER A 1 166 ? -7.724 -17.096 28.269 1.00 60.91 166 SER A C 1
ATOM 1303 O O . SER A 1 166 ? -7.862 -18.017 29.099 1.00 60.91 166 SER A O 1
#

pLDDT: mean 70.86, std 18.71, range [38.91, 94.56]

Sequence (166 aa):
MDGQLRLHWLEQVMPDYAPGPYDQLAAAYRRAGHDERAERVLVARRTRHYAEAGIAGRIWGALRRHTVGFGYRPWLAACWLVLFWVAGGVRFLGNAPTPVDDGQHPAFNAWIFSADTLLPIINLGQDGYWRLDGASQWIGSALVVVGWILATTAAAGAARILERVS

Radius of gyration: 26.0 Å; chains: 1; bounding box: 67×60×43 Å